Protein AF-A0A238DPW6-F1 (afdb_monomer_lite)

pLDDT: mean 90.24, std 11.56, range [51.94, 98.38]

Radius of gyration: 12.36 Å; chains: 1; bounding box: 32×27×28 Å

Secondary structure (DSSP, 8-state):
---B-HHHHHHTTT--HHHHHHHHHHTTSEEE-TTS-EEE-HHHHTTEEEEEEE-SS-EEEEEEE-TTHHHHHH-HHHHTT--

Sequence (83 aa):
MATLNSTGLGALIHEPAVTTNRLLERLGLQQRNARGDWELTEAGMRHGEAYPYTNGRHSGYQILWKPSVAVILRDPQFNLYIQ

Structure (mmCIF, N/CA/C/O backbone):
data_AF-A0A238DPW6-F1
#
_entry.id   AF-A0A238DPW6-F1
#
loop_
_atom_site.group_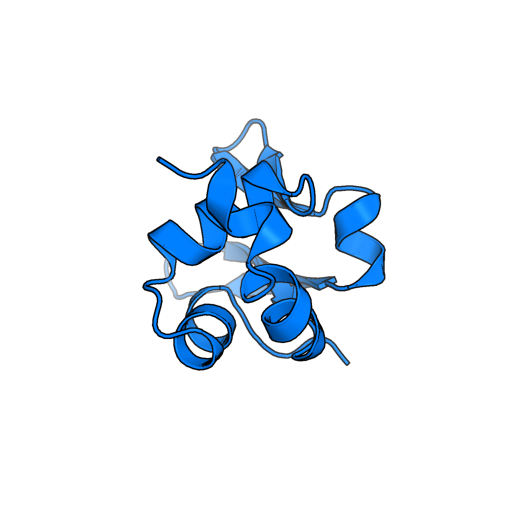PDB
_atom_site.id
_atom_site.type_symbol
_atom_site.label_atom_id
_atom_site.label_alt_id
_atom_site.label_comp_id
_atom_site.label_asym_id
_atom_site.label_entity_id
_atom_site.label_seq_id
_atom_site.pdbx_PDB_ins_code
_atom_site.Cartn_x
_atom_site.Cartn_y
_atom_site.Cartn_z
_atom_site.occupancy
_atom_site.B_iso_or_equiv
_atom_site.auth_seq_id
_atom_site.auth_comp_id
_atom_site.auth_asym_id
_atom_site.auth_atom_id
_atom_site.pdbx_PDB_model_num
ATOM 1 N N . MET A 1 1 ? -5.906 -12.183 -5.058 1.00 86.31 1 MET A N 1
ATOM 2 C CA . MET A 1 1 ? -4.489 -11.956 -5.405 1.00 86.31 1 MET A CA 1
ATOM 3 C C . MET A 1 1 ? -4.154 -10.494 -5.158 1.00 86.31 1 MET A C 1
ATOM 5 O O . MET A 1 1 ? -5.042 -9.664 -5.348 1.00 86.31 1 MET A O 1
ATOM 9 N N . ALA A 1 2 ? -2.949 -10.187 -4.679 1.00 94.75 2 ALA A N 1
ATOM 10 C CA . ALA A 1 2 ? -2.483 -8.811 -4.545 1.00 94.75 2 ALA A CA 1
ATOM 11 C C . ALA A 1 2 ? -1.983 -8.274 -5.896 1.00 94.75 2 ALA A C 1
ATOM 13 O O . ALA A 1 2 ? -1.167 -8.914 -6.550 1.00 94.75 2 ALA A O 1
ATOM 14 N N . THR A 1 3 ? -2.499 -7.127 -6.340 1.00 96.50 3 THR A N 1
ATOM 15 C CA . THR A 1 3 ? -2.222 -6.597 -7.692 1.00 96.50 3 THR A CA 1
ATOM 16 C C . THR A 1 3 ? -1.989 -5.089 -7.734 1.00 96.50 3 THR A C 1
ATOM 18 O O . THR A 1 3 ? -1.583 -4.569 -8.769 1.00 96.50 3 THR A O 1
ATOM 21 N N . LEU A 1 4 ? -2.235 -4.370 -6.634 1.00 97.44 4 LEU A N 1
ATOM 22 C CA . LEU A 1 4 ? -2.194 -2.909 -6.610 1.00 97.44 4 LEU A CA 1
ATOM 23 C C . LEU A 1 4 ? -1.021 -2.406 -5.775 1.00 97.44 4 LEU A C 1
ATOM 25 O O . LEU A 1 4 ? -0.957 -2.679 -4.582 1.00 97.44 4 LEU A O 1
ATOM 29 N N . ASN A 1 5 ? -0.131 -1.610 -6.363 1.00 96.44 5 ASN A N 1
ATOM 30 C CA . ASN A 1 5 ? 0.802 -0.809 -5.570 1.00 96.44 5 ASN A CA 1
ATOM 31 C C . ASN A 1 5 ? 0.061 0.357 -4.878 1.00 96.44 5 ASN A C 1
ATOM 33 O O . ASN A 1 5 ? -1.144 0.548 -5.062 1.00 96.44 5 ASN A O 1
ATOM 37 N N . SER A 1 6 ? 0.774 1.163 -4.091 1.00 95.56 6 SER A N 1
ATOM 38 C CA . SER A 1 6 ? 0.172 2.292 -3.362 1.00 95.56 6 SER A CA 1
ATOM 39 C C . SER A 1 6 ? -0.505 3.326 -4.269 1.00 95.56 6 SER A C 1
ATOM 41 O O . SER A 1 6 ? -1.517 3.891 -3.869 1.00 95.56 6 SER A O 1
ATOM 43 N N . THR A 1 7 ? -0.028 3.531 -5.501 1.00 96.94 7 THR A N 1
ATOM 44 C CA . THR A 1 7 ? -0.705 4.391 -6.486 1.00 96.94 7 THR A CA 1
ATOM 45 C C . THR A 1 7 ? -2.041 3.800 -6.928 1.00 96.94 7 THR A C 1
ATOM 47 O O . THR A 1 7 ? -3.055 4.494 -6.897 1.00 96.94 7 THR A O 1
ATOM 50 N N . GLY A 1 8 ? -2.068 2.520 -7.312 1.00 97.81 8 GLY A N 1
ATOM 51 C CA . GLY A 1 8 ? -3.301 1.847 -7.728 1.00 97.81 8 GLY A CA 1
ATOM 52 C C . GLY A 1 8 ? -4.320 1.737 -6.593 1.00 97.81 8 GLY A C 1
ATOM 53 O O . GLY A 1 8 ? -5.511 1.954 -6.801 1.00 97.81 8 GLY A O 1
ATOM 54 N N . LEU A 1 9 ? -3.850 1.463 -5.375 1.00 97.38 9 LEU A N 1
ATOM 55 C CA . LEU A 1 9 ? -4.694 1.414 -4.186 1.00 97.38 9 LEU A CA 1
ATOM 56 C C . LEU A 1 9 ? -5.237 2.804 -3.816 1.00 97.38 9 LEU A C 1
ATOM 58 O O . LEU A 1 9 ? -6.417 2.931 -3.504 1.00 97.38 9 LEU A O 1
ATOM 62 N N . GLY A 1 10 ? -4.401 3.843 -3.906 1.00 96.56 10 GLY A N 1
ATOM 63 C CA . GLY A 1 10 ? -4.786 5.237 -3.679 1.00 96.56 10 GLY A CA 1
ATOM 64 C C . GLY A 1 10 ? -5.850 5.731 -4.654 1.00 96.56 10 GLY A C 1
ATOM 65 O O . GLY A 1 10 ? -6.820 6.363 -4.240 1.00 96.56 10 GLY A O 1
ATOM 66 N N . ALA A 1 11 ? -5.753 5.343 -5.930 1.00 97.56 11 ALA A N 1
ATOM 67 C CA . ALA A 1 11 ? -6.771 5.651 -6.933 1.00 97.56 11 ALA A CA 1
ATOM 68 C C . ALA A 1 11 ? -8.155 5.095 -6.553 1.00 97.56 11 ALA A C 1
ATOM 70 O O . ALA A 1 11 ? -9.165 5.764 -6.767 1.00 97.56 11 ALA A O 1
ATOM 71 N N . LEU A 1 12 ? -8.208 3.916 -5.919 1.00 96.25 12 LEU A N 1
ATOM 72 C CA . LEU A 1 12 ? -9.458 3.353 -5.407 1.00 96.25 12 LEU A CA 1
ATOM 73 C C . LEU A 1 12 ? -10.023 4.121 -4.216 1.00 96.25 12 LEU A C 1
ATOM 75 O O . LEU A 1 12 ? -11.154 3.851 -3.852 1.00 96.25 12 LEU A O 1
ATOM 79 N N . ILE A 1 13 ? -9.304 5.038 -3.578 1.00 94.06 13 ILE A N 1
ATOM 80 C CA . ILE A 1 13 ? -9.799 5.809 -2.424 1.00 94.06 13 ILE A CA 1
ATOM 81 C C . ILE A 1 13 ? -9.679 7.325 -2.626 1.00 94.06 13 ILE A C 1
ATOM 83 O O . ILE A 1 13 ? -9.925 8.073 -1.693 1.00 94.06 13 ILE A O 1
ATOM 87 N N . HIS A 1 14 ? -9.357 7.763 -3.848 1.00 95.12 14 HIS A N 1
ATOM 88 C CA . HIS A 1 14 ? -9.134 9.164 -4.220 1.00 95.12 14 HIS A CA 1
ATOM 89 C C . HIS A 1 14 ? -7.996 9.856 -3.449 1.00 95.12 14 HIS A C 1
ATOM 91 O O . HIS A 1 14 ? -8.029 11.066 -3.255 1.00 95.12 14 HIS A O 1
ATOM 97 N N . GLU A 1 15 ? -6.959 9.102 -3.075 1.00 94.19 15 GLU A N 1
ATOM 98 C CA . GLU A 1 15 ? -5.782 9.615 -2.366 1.00 94.19 15 GLU A CA 1
ATOM 99 C C . GLU A 1 15 ? -4.495 9.431 -3.187 1.00 94.19 15 GLU A C 1
ATOM 101 O O . GLU A 1 15 ? -4.347 8.433 -3.904 1.00 94.19 15 GLU A O 1
ATOM 106 N N . PRO A 1 16 ? -3.513 10.347 -3.082 1.00 96.38 16 PRO A N 1
ATOM 107 C CA . PRO A 1 16 ? -2.204 10.151 -3.681 1.00 96.38 16 PRO A CA 1
ATOM 108 C C . PRO A 1 16 ? -1.424 9.066 -2.929 1.00 96.38 16 PRO A C 1
ATOM 110 O O . PRO A 1 16 ? -1.575 8.883 -1.720 1.00 96.38 16 PRO A O 1
ATOM 113 N N . ALA A 1 17 ? -0.489 8.412 -3.625 1.00 95.31 17 ALA A N 1
ATOM 114 C CA . ALA A 1 17 ? 0.307 7.309 -3.076 1.00 95.31 17 ALA A CA 1
ATOM 115 C C . ALA A 1 17 ? 1.019 7.651 -1.752 1.00 95.31 17 ALA A C 1
ATOM 117 O O . ALA A 1 17 ? 1.186 6.783 -0.899 1.00 95.31 17 ALA A O 1
ATOM 118 N N . VAL A 1 18 ? 1.433 8.910 -1.553 1.00 95.50 18 VAL A N 1
ATOM 119 C CA . VAL A 1 18 ? 2.038 9.370 -0.289 1.00 95.50 18 VAL A CA 1
ATOM 120 C C . VAL A 1 18 ? 1.044 9.278 0.869 1.00 95.50 18 VAL A C 1
ATOM 122 O O . VAL A 1 18 ? 1.398 8.733 1.914 1.00 95.50 18 VAL A O 1
ATOM 125 N N . THR A 1 19 ? -0.191 9.756 0.688 1.00 94.81 19 THR A N 1
ATOM 126 C CA . THR A 1 19 ? -1.242 9.640 1.708 1.00 94.81 19 THR A CA 1
ATOM 127 C C . THR A 1 19 ? -1.603 8.178 1.926 1.00 94.81 19 THR A C 1
ATOM 129 O O . THR A 1 19 ? -1.580 7.718 3.062 1.00 94.81 19 THR A O 1
ATOM 132 N N . THR A 1 20 ? -1.818 7.406 0.856 1.00 95.88 20 THR A N 1
ATOM 133 C CA . THR A 1 20 ? -2.119 5.968 0.951 1.00 95.88 20 THR A CA 1
ATOM 134 C C . THR A 1 20 ? -1.057 5.211 1.746 1.00 95.88 20 THR A C 1
ATOM 136 O O . THR A 1 20 ? -1.389 4.416 2.619 1.00 95.88 20 THR A O 1
ATOM 139 N N . ASN A 1 21 ? 0.224 5.495 1.505 1.00 96.69 21 ASN A N 1
ATOM 140 C CA . ASN A 1 21 ? 1.316 4.883 2.253 1.00 96.69 21 ASN A CA 1
ATOM 141 C C . ASN A 1 21 ? 1.290 5.232 3.749 1.00 96.69 21 ASN A C 1
ATOM 143 O O . ASN A 1 21 ? 1.553 4.363 4.576 1.00 96.69 21 ASN A O 1
ATOM 147 N N . ARG A 1 22 ? 0.955 6.479 4.103 1.00 95.12 22 ARG A N 1
ATOM 148 C CA . ARG A 1 22 ? 0.802 6.896 5.506 1.00 95.12 22 ARG A CA 1
ATOM 149 C C . ARG A 1 22 ? -0.382 6.210 6.179 1.00 95.12 22 ARG A C 1
ATOM 151 O O . ARG A 1 22 ? -0.274 5.839 7.339 1.00 95.12 22 ARG A O 1
ATOM 158 N N . LEU A 1 23 ? -1.495 6.023 5.467 1.00 94.62 23 LEU A N 1
ATOM 159 C CA . LEU A 1 23 ? -2.651 5.287 5.987 1.00 94.62 23 LEU A CA 1
ATOM 160 C C . LEU A 1 23 ? -2.286 3.826 6.276 1.00 94.62 23 LEU A C 1
ATOM 162 O O . LEU A 1 23 ? -2.547 3.328 7.366 1.00 94.62 23 LEU A O 1
ATOM 166 N N . LEU A 1 24 ? -1.631 3.158 5.321 1.00 96.44 24 LEU A N 1
ATOM 167 C CA . LEU A 1 24 ? -1.160 1.780 5.479 1.00 96.44 24 LEU A CA 1
ATOM 168 C C . LEU A 1 24 ? -0.185 1.638 6.659 1.00 96.44 24 LEU A C 1
ATOM 170 O O . LEU A 1 24 ? -0.267 0.665 7.403 1.00 96.44 24 LEU A O 1
ATOM 174 N N . GLU A 1 25 ? 0.716 2.604 6.848 1.00 96.62 25 GLU A N 1
ATOM 175 C CA . GLU A 1 25 ? 1.649 2.637 7.980 1.00 96.62 25 GLU A CA 1
ATOM 176 C C . GLU A 1 25 ? 0.932 2.873 9.317 1.00 96.62 25 GLU A C 1
ATOM 178 O O . GLU A 1 25 ? 1.153 2.131 10.270 1.00 96.62 25 GLU A O 1
ATOM 183 N N . ARG A 1 26 ? 0.008 3.842 9.384 1.00 93.31 26 ARG A N 1
ATOM 184 C CA . ARG A 1 26 ? -0.796 4.125 10.588 1.00 93.31 26 ARG A CA 1
ATOM 185 C C . ARG A 1 26 ? -1.667 2.941 11.011 1.00 93.31 26 ARG A C 1
ATOM 187 O O . ARG A 1 26 ? -1.869 2.732 12.201 1.00 93.31 26 ARG A O 1
ATOM 194 N N . LEU A 1 27 ? -2.144 2.152 10.051 1.00 93.25 27 LEU A N 1
ATOM 195 C CA . LEU A 1 27 ? -2.878 0.906 10.299 1.00 93.25 27 LEU A CA 1
ATOM 196 C C . LEU A 1 27 ? -1.963 -0.282 10.632 1.00 93.25 27 LEU A C 1
ATOM 198 O O . LEU A 1 27 ? -2.444 -1.402 10.799 1.00 93.25 27 LEU A O 1
ATOM 202 N N . GLY A 1 28 ? -0.648 -0.063 10.695 1.00 96.00 28 GLY A N 1
ATOM 203 C CA . GLY A 1 28 ? 0.336 -1.093 10.995 1.00 96.00 28 GLY A CA 1
ATOM 204 C C . GLY A 1 28 ? 0.418 -2.174 9.924 1.00 96.00 28 GLY A C 1
ATOM 205 O O . GLY A 1 28 ? 0.788 -3.297 10.246 1.00 96.00 28 GLY A O 1
ATOM 206 N N . LEU A 1 29 ? 0.047 -1.883 8.672 1.00 97.06 29 LEU A N 1
ATOM 207 C CA . LEU A 1 29 ? 0.106 -2.831 7.553 1.00 97.06 29 LEU A CA 1
ATOM 208 C C . LEU A 1 29 ? 1.465 -2.800 6.843 1.00 97.06 29 LEU A C 1
ATOM 210 O O . LEU A 1 29 ? 1.898 -3.806 6.285 1.00 97.06 29 LEU A O 1
ATOM 214 N N . GLN A 1 30 ? 2.157 -1.666 6.876 1.00 98.12 30 GLN A N 1
ATOM 215 C CA . GLN A 1 30 ? 3.517 -1.537 6.357 1.00 98.12 30 GLN A CA 1
ATOM 216 C C . GLN A 1 30 ? 4.374 -0.674 7.275 1.00 98.12 30 GLN A C 1
ATOM 218 O O . GLN A 1 30 ? 3.849 0.077 8.092 1.00 98.12 30 GLN A O 1
ATOM 223 N N . GLN A 1 31 ? 5.688 -0.755 7.108 1.00 97.81 31 GLN A N 1
ATOM 224 C CA . GLN A 1 31 ? 6.648 0.061 7.845 1.00 97.81 31 GLN A CA 1
ATOM 225 C C . GLN A 1 31 ? 7.861 0.406 6.980 1.00 97.81 31 GLN A C 1
ATOM 227 O O . GLN A 1 31 ? 8.105 -0.215 5.941 1.00 97.81 31 GLN A O 1
ATOM 232 N N . ARG A 1 32 ? 8.619 1.417 7.410 1.00 96.38 32 ARG A N 1
ATOM 233 C CA . ARG A 1 32 ? 9.936 1.739 6.853 1.00 96.38 32 ARG A CA 1
ATOM 234 C C . ARG A 1 32 ? 10.990 0.806 7.433 1.00 96.38 32 ARG A C 1
ATOM 236 O O . ARG A 1 32 ? 11.147 0.741 8.648 1.00 96.38 32 ARG A O 1
ATOM 243 N N . ASN A 1 33 ? 11.747 0.139 6.570 1.00 94.12 33 ASN A N 1
ATOM 244 C CA . ASN A 1 33 ? 12.897 -0.653 6.998 1.00 94.12 33 ASN A CA 1
ATOM 245 C C . ASN A 1 33 ? 14.150 0.221 7.204 1.00 94.12 33 ASN A C 1
ATOM 247 O O . ASN A 1 33 ? 14.145 1.424 6.936 1.00 94.12 33 ASN A O 1
ATOM 251 N N . ALA A 1 34 ? 15.263 -0.391 7.623 1.00 95.06 34 ALA A N 1
ATOM 252 C CA . ALA A 1 34 ? 16.531 0.311 7.863 1.00 95.06 34 ALA A CA 1
ATOM 253 C C . ALA A 1 34 ? 17.125 1.014 6.621 1.00 95.06 34 ALA A C 1
ATOM 255 O O . ALA A 1 34 ? 17.984 1.881 6.760 1.00 95.06 34 ALA A O 1
ATOM 256 N N . ARG A 1 35 ? 16.687 0.650 5.408 1.00 90.56 35 ARG A N 1
ATOM 257 C CA . ARG A 1 35 ? 17.085 1.280 4.136 1.00 90.56 35 ARG A CA 1
ATOM 258 C C . ARG A 1 35 ? 16.124 2.386 3.692 1.00 90.56 35 ARG A C 1
ATOM 260 O O . ARG A 1 35 ? 16.387 3.052 2.698 1.00 90.56 35 ARG A O 1
ATOM 267 N N . GLY A 1 36 ? 15.031 2.592 4.426 1.00 91.56 36 GLY A N 1
ATOM 268 C CA . GLY A 1 36 ? 13.972 3.536 4.080 1.00 91.56 36 GLY A CA 1
ATOM 269 C C . GLY A 1 36 ? 12.949 2.994 3.077 1.00 91.56 36 GLY A C 1
ATOM 270 O O . GLY A 1 36 ? 12.039 3.731 2.692 1.00 91.56 36 GLY A O 1
ATOM 271 N N . ASP A 1 37 ? 13.038 1.723 2.683 1.00 91.88 37 ASP A N 1
ATOM 272 C CA . ASP A 1 37 ? 12.066 1.097 1.786 1.00 91.88 37 ASP A CA 1
ATOM 273 C C . ASP A 1 37 ? 10.804 0.682 2.556 1.00 91.88 37 ASP A C 1
ATOM 275 O O . ASP A 1 37 ? 10.827 0.513 3.777 1.00 91.88 37 ASP A O 1
ATOM 279 N N . TRP A 1 38 ? 9.679 0.548 1.848 1.00 95.81 38 TRP A N 1
ATOM 280 C CA . TRP A 1 38 ? 8.456 -0.012 2.432 1.00 95.81 38 TRP A CA 1
ATOM 281 C C . TRP A 1 38 ? 8.561 -1.535 2.524 1.00 95.81 38 TRP A C 1
ATOM 283 O O . TRP A 1 38 ? 8.846 -2.195 1.526 1.00 95.81 38 TRP A O 1
ATOM 293 N N . GLU A 1 39 ? 8.240 -2.089 3.690 1.00 96.88 39 GLU A N 1
ATOM 294 C CA . GLU A 1 39 ? 8.078 -3.528 3.900 1.00 96.88 39 GLU A CA 1
ATOM 295 C C . GLU A 1 39 ? 6.745 -3.855 4.585 1.00 96.88 39 GLU A C 1
ATOM 297 O O . GLU A 1 39 ? 6.154 -3.015 5.269 1.00 96.88 39 GLU A O 1
ATOM 302 N N . LEU A 1 40 ? 6.255 -5.077 4.368 1.00 98.19 40 LEU A N 1
ATOM 303 C CA . LEU A 1 40 ? 5.045 -5.577 5.018 1.00 98.19 40 LEU A CA 1
ATOM 304 C C . LEU A 1 40 ? 5.321 -5.869 6.492 1.00 98.19 40 LEU A C 1
ATOM 306 O 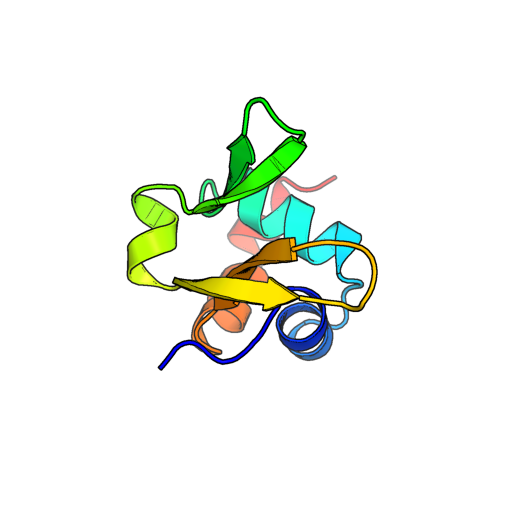O . LEU A 1 40 ? 6.318 -6.502 6.829 1.00 98.19 40 LEU A O 1
ATOM 310 N N . THR A 1 41 ? 4.384 -5.491 7.356 1.00 98.06 41 THR A N 1
ATOM 311 C CA . THR A 1 41 ? 4.316 -6.049 8.710 1.00 98.06 41 THR A CA 1
ATOM 312 C C . THR A 1 41 ? 3.661 -7.432 8.678 1.00 98.06 41 THR A C 1
ATOM 314 O O . THR A 1 41 ? 3.084 -7.848 7.667 1.00 98.06 41 THR A O 1
ATOM 317 N N . GLU A 1 42 ? 3.645 -8.128 9.816 1.00 97.31 42 GLU A N 1
ATOM 318 C CA . GLU A 1 42 ? 2.881 -9.372 9.963 1.00 97.31 42 GLU A CA 1
ATOM 319 C C . GLU A 1 42 ? 1.385 -9.191 9.654 1.00 97.31 42 GLU A C 1
ATOM 321 O O . GLU A 1 42 ? 0.775 -10.007 8.959 1.00 97.31 42 GLU A O 1
ATOM 326 N N . ALA A 1 43 ? 0.794 -8.071 10.082 1.00 96.25 43 ALA A N 1
ATOM 327 C CA . ALA A 1 43 ? -0.583 -7.741 9.735 1.00 96.25 43 ALA A CA 1
ATOM 328 C C . ALA A 1 43 ? -0.745 -7.480 8.229 1.00 96.25 43 ALA A C 1
ATOM 330 O O . ALA A 1 43 ? -1.715 -7.951 7.629 1.00 96.25 43 ALA A O 1
ATOM 331 N N . GLY A 1 44 ? 0.220 -6.792 7.613 1.00 97.50 44 GLY A N 1
ATOM 332 C CA . GLY A 1 44 ? 0.254 -6.518 6.181 1.00 97.50 44 GLY A CA 1
ATOM 333 C C . GLY A 1 44 ? 0.262 -7.773 5.318 1.00 97.50 44 GLY A C 1
ATOM 334 O O . GLY A 1 44 ? -0.476 -7.835 4.334 1.00 97.50 44 GLY A O 1
ATOM 335 N N . MET A 1 45 ? 1.032 -8.796 5.702 1.00 97.69 45 MET A N 1
ATOM 336 C CA . MET A 1 45 ? 1.177 -10.047 4.938 1.00 97.69 45 MET A CA 1
ATOM 337 C C . MET A 1 45 ? -0.146 -10.798 4.715 1.00 97.69 45 MET A C 1
ATOM 339 O O . MET A 1 45 ? -0.281 -11.567 3.765 1.00 97.69 45 MET A O 1
ATOM 343 N N . ARG A 1 46 ? -1.179 -10.544 5.528 1.00 96.56 46 ARG A N 1
ATOM 344 C CA . ARG A 1 46 ? -2.523 -11.115 5.310 1.00 96.56 46 ARG A CA 1
ATOM 345 C C . ARG A 1 46 ? -3.218 -10.544 4.067 1.00 96.56 46 ARG A C 1
ATOM 347 O O . ARG A 1 46 ? -4.097 -11.187 3.474 1.00 96.56 46 ARG A O 1
ATOM 354 N N . HIS A 1 47 ? -2.832 -9.342 3.649 1.00 97.06 47 HIS A N 1
ATOM 355 C CA . HIS A 1 47 ? -3.522 -8.568 2.619 1.00 97.06 47 HIS A CA 1
ATOM 356 C C . HIS A 1 47 ? -2.638 -8.145 1.447 1.00 97.06 47 HIS A C 1
ATOM 358 O O . HIS A 1 47 ? -3.176 -7.841 0.379 1.00 97.06 47 HIS A O 1
ATOM 364 N N . GLY A 1 48 ? -1.325 -8.123 1.636 1.00 97.69 48 GLY A N 1
ATOM 365 C CA . GLY A 1 48 ? -0.353 -7.738 0.630 1.00 97.69 48 GLY A CA 1
ATOM 366 C C . GLY A 1 48 ? 0.745 -8.774 0.455 1.00 97.69 48 GLY A C 1
ATOM 367 O O . GLY A 1 48 ? 0.909 -9.690 1.255 1.00 97.69 48 GLY A O 1
ATOM 368 N N . GLU A 1 49 ? 1.485 -8.604 -0.627 1.00 97.62 49 GLU A N 1
ATOM 369 C CA . GLU A 1 49 ? 2.577 -9.468 -1.049 1.00 97.62 49 GLU A CA 1
ATOM 370 C C . GLU A 1 49 ? 3.743 -8.576 -1.497 1.00 97.62 49 GLU A C 1
ATOM 372 O O . GLU A 1 49 ? 3.535 -7.563 -2.173 1.00 97.62 49 GLU A O 1
ATOM 377 N N . ALA A 1 50 ? 4.969 -8.929 -1.112 1.00 96.06 50 ALA A N 1
ATOM 378 C CA . ALA A 1 50 ? 6.167 -8.239 -1.574 1.00 96.06 50 ALA A CA 1
ATOM 379 C C . ALA A 1 50 ? 6.639 -8.865 -2.892 1.00 96.06 50 ALA A C 1
ATOM 381 O O . ALA A 1 50 ? 6.889 -10.067 -2.958 1.00 96.06 50 ALA A O 1
ATOM 382 N N . TYR A 1 51 ? 6.790 -8.047 -3.930 1.00 93.38 51 TYR A N 1
ATOM 383 C CA . TYR A 1 51 ? 7.232 -8.478 -5.254 1.00 93.38 51 TYR A CA 1
ATOM 384 C C . TYR A 1 51 ? 8.536 -7.783 -5.642 1.00 93.38 51 TYR A C 1
ATOM 386 O O . TYR A 1 51 ? 8.627 -6.560 -5.490 1.00 93.38 51 TYR A O 1
ATOM 394 N N . PRO A 1 52 ? 9.523 -8.514 -6.193 1.00 90.69 52 PRO A N 1
ATOM 395 C CA . PRO A 1 52 ? 10.680 -7.896 -6.820 1.00 90.69 52 PRO A CA 1
ATOM 396 C C . PRO A 1 52 ? 10.240 -6.880 -7.876 1.00 90.69 52 PRO A C 1
ATOM 398 O O . PRO A 1 52 ? 9.338 -7.136 -8.677 1.00 90.69 52 PRO A O 1
ATOM 401 N N . TYR A 1 53 ? 10.872 -5.715 -7.870 1.00 85.62 53 TYR A N 1
ATOM 402 C CA . TYR A 1 53 ? 10.577 -4.630 -8.789 1.00 85.62 53 TYR A CA 1
ATOM 403 C C . TYR A 1 53 ? 11.857 -3.928 -9.222 1.00 85.62 53 TYR A C 1
ATOM 405 O O . TYR A 1 53 ? 12.747 -3.668 -8.411 1.00 85.62 53 TYR A O 1
ATOM 413 N N . THR A 1 54 ? 11.911 -3.579 -10.505 1.00 82.38 54 THR A N 1
ATOM 414 C CA . THR A 1 54 ? 13.003 -2.804 -11.089 1.00 82.3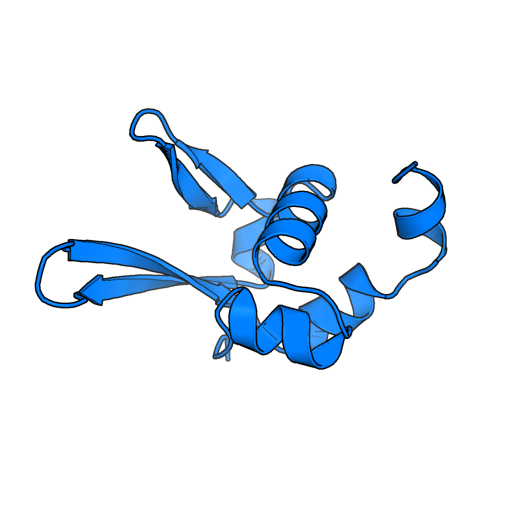8 54 THR A CA 1
ATOM 415 C C . THR A 1 54 ? 12.420 -1.681 -11.935 1.00 82.38 54 THR A C 1
ATOM 417 O O . THR A 1 54 ? 11.623 -1.941 -12.833 1.00 82.38 54 THR A O 1
ATOM 420 N N . ASN A 1 55 ? 12.844 -0.437 -11.700 1.00 81.06 55 ASN A N 1
ATOM 421 C CA . ASN A 1 55 ? 12.489 0.719 -12.536 1.00 81.06 55 ASN A CA 1
ATOM 422 C C . ASN A 1 55 ? 13.726 1.384 -13.155 1.00 81.06 55 ASN A C 1
ATOM 424 O O . ASN A 1 55 ? 13.970 2.577 -12.995 1.00 81.06 55 ASN A O 1
ATOM 428 N N . GLY A 1 56 ? 14.540 0.595 -13.855 1.00 80.25 56 GLY A N 1
ATOM 429 C CA . GLY A 1 56 ? 15.731 1.052 -14.580 1.00 80.25 56 GLY A CA 1
ATOM 430 C C . GLY A 1 56 ? 16.910 1.464 -13.689 1.00 80.25 56 GLY A C 1
ATOM 431 O O . GLY A 1 56 ? 18.028 1.028 -13.937 1.00 80.25 56 GLY A O 1
ATOM 432 N N . ARG A 1 57 ? 16.679 2.265 -12.639 1.00 76.62 57 ARG A N 1
ATOM 433 C CA . ARG A 1 57 ? 17.719 2.790 -11.736 1.00 76.62 57 ARG A CA 1
ATOM 434 C C . ARG A 1 57 ? 17.628 2.263 -10.303 1.00 76.62 57 ARG A C 1
ATOM 436 O O . ARG A 1 57 ? 18.619 2.336 -9.584 1.00 76.62 57 ARG A O 1
ATOM 443 N N . HIS A 1 58 ? 16.476 1.736 -9.890 1.00 72.44 58 HIS A N 1
ATOM 444 C CA . HIS A 1 58 ? 16.284 1.119 -8.581 1.00 72.44 58 HIS A CA 1
ATOM 445 C C . HIS A 1 58 ? 15.777 -0.314 -8.761 1.00 72.44 58 HIS A C 1
ATOM 447 O O . HIS A 1 58 ? 14.837 -0.557 -9.519 1.00 72.44 58 HIS A O 1
ATOM 453 N N . SER A 1 59 ? 16.440 -1.251 -8.087 1.00 76.81 59 SER A N 1
ATOM 454 C CA . SER A 1 59 ? 15.989 -2.632 -7.921 1.00 76.81 59 SER A CA 1
ATOM 455 C C . SER A 1 59 ? 15.711 -2.842 -6.439 1.00 76.81 59 SER A C 1
ATOM 457 O O . SER A 1 59 ? 16.494 -2.412 -5.592 1.00 76.81 59 SER A O 1
ATOM 459 N N . GLY A 1 60 ? 14.570 -3.442 -6.131 1.00 85.69 60 GLY A N 1
ATOM 460 C CA . GLY A 1 60 ? 14.094 -3.594 -4.765 1.00 85.69 60 GLY A CA 1
ATOM 461 C C . GLY A 1 60 ? 12.805 -4.398 -4.723 1.00 85.69 60 GLY A C 1
ATOM 462 O O . GLY A 1 60 ? 12.505 -5.158 -5.644 1.00 85.69 60 GLY A O 1
ATOM 463 N N . TYR A 1 61 ? 12.034 -4.216 -3.659 1.00 90.31 61 TYR A N 1
ATOM 464 C CA . TYR A 1 61 ? 10.706 -4.802 -3.533 1.00 90.31 61 TYR A CA 1
ATOM 465 C C . TYR A 1 61 ? 9.654 -3.701 -3.577 1.00 90.31 61 TYR A C 1
ATOM 467 O O . TYR A 1 61 ? 9.824 -2.635 -2.991 1.00 90.31 61 TYR A O 1
ATOM 475 N N . GLN A 1 62 ? 8.549 -3.975 -4.261 1.00 93.69 62 GLN A N 1
ATOM 476 C CA . GLN A 1 62 ? 7.312 -3.227 -4.087 1.00 93.69 62 GLN A CA 1
ATOM 477 C C . GLN A 1 62 ? 6.329 -4.071 -3.285 1.00 93.69 62 GLN A C 1
ATOM 479 O O . GLN A 1 62 ? 6.310 -5.297 -3.399 1.00 93.69 62 GLN A O 1
ATOM 484 N N . ILE A 1 63 ? 5.469 -3.409 -2.522 1.00 97.31 63 ILE A N 1
ATOM 485 C CA . ILE A 1 63 ? 4.314 -4.062 -1.918 1.00 97.31 63 ILE A CA 1
ATOM 486 C C . ILE A 1 63 ? 3.144 -3.948 -2.889 1.00 97.31 63 ILE A C 1
ATOM 488 O O . ILE A 1 63 ? 2.785 -2.844 -3.310 1.00 97.31 63 ILE A O 1
ATOM 492 N N . LEU A 1 64 ? 2.543 -5.086 -3.221 1.00 97.88 64 LEU A N 1
ATOM 493 C CA . LEU A 1 64 ? 1.239 -5.143 -3.862 1.00 97.88 64 LEU A CA 1
ATOM 494 C C . LEU A 1 64 ? 0.181 -5.483 -2.817 1.00 97.88 64 LEU A C 1
ATOM 496 O O . LEU A 1 64 ? 0.401 -6.302 -1.930 1.00 97.88 64 LEU A O 1
ATOM 500 N N . TRP A 1 65 ? -0.995 -4.888 -2.955 1.00 98.38 65 TRP A N 1
ATOM 501 C CA . TRP A 1 65 ? -2.133 -5.044 -2.063 1.00 98.38 65 TRP A CA 1
ATOM 502 C C . TRP A 1 65 ? -3.305 -5.697 -2.791 1.00 98.38 65 TRP A C 1
ATOM 504 O O . TRP A 1 65 ? -3.532 -5.474 -3.987 1.00 98.38 65 TRP A O 1
ATOM 514 N N . LYS A 1 66 ? -4.086 -6.501 -2.062 1.00 98.06 66 LYS A N 1
ATOM 515 C CA . LYS A 1 66 ? -5.418 -6.930 -2.507 1.00 98.06 66 LYS A CA 1
ATOM 516 C C . LYS A 1 66 ? -6.335 -5.698 -2.608 1.00 98.06 66 LYS A C 1
ATOM 518 O O . LYS A 1 66 ? -6.311 -4.869 -1.696 1.00 98.06 66 LYS A O 1
ATOM 523 N N . PRO A 1 67 ? -7.221 -5.600 -3.617 1.00 96.75 67 PRO A N 1
ATOM 524 C CA . PRO A 1 67 ? -8.182 -4.494 -3.716 1.00 96.75 67 PRO A CA 1
ATOM 525 C C . PRO A 1 67 ? -9.058 -4.303 -2.467 1.00 96.75 67 PRO A C 1
ATOM 527 O O . PRO A 1 67 ? -9.453 -3.183 -2.160 1.00 96.75 67 PRO A O 1
ATOM 530 N N . SER A 1 68 ? -9.305 -5.371 -1.696 1.00 95.44 68 SER A N 1
ATOM 531 C CA . SER A 1 68 ? -10.053 -5.321 -0.431 1.00 95.44 68 SER A CA 1
ATOM 532 C C . SER A 1 68 ? -9.439 -4.389 0.618 1.00 95.44 68 SER A C 1
ATOM 534 O O . SER A 1 68 ? -10.149 -3.932 1.506 1.00 95.44 68 SER A O 1
ATOM 536 N N . VAL A 1 69 ? -8.142 -4.078 0.528 1.00 96.56 69 VAL A N 1
ATOM 537 C CA . VAL A 1 69 ? -7.493 -3.122 1.438 1.00 96.56 69 VAL A CA 1
ATOM 538 C C . VAL A 1 69 ? -8.081 -1.721 1.276 1.00 96.56 69 VAL A C 1
ATOM 540 O O . VAL A 1 69 ? -8.194 -1.005 2.262 1.00 96.56 69 VAL A O 1
ATOM 543 N N . ALA A 1 70 ? -8.562 -1.349 0.084 1.00 95.12 70 ALA A N 1
ATOM 544 C CA . ALA A 1 70 ? -9.219 -0.059 -0.132 1.00 95.12 70 ALA A CA 1
ATOM 545 C C . ALA A 1 70 ? -10.481 0.111 0.733 1.00 95.12 70 ALA A C 1
ATOM 547 O O . ALA A 1 70 ? -10.808 1.230 1.115 1.00 95.12 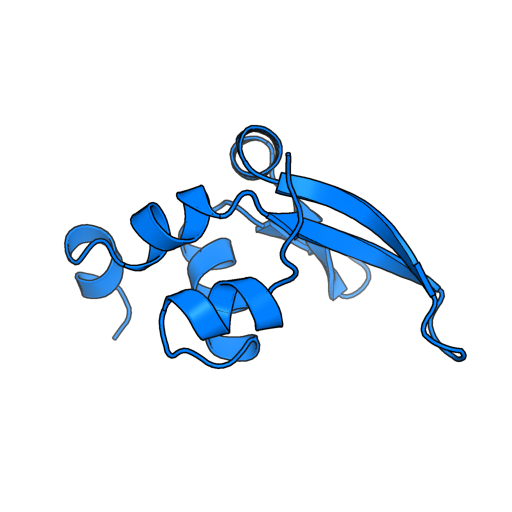70 ALA A O 1
ATOM 548 N N . VAL A 1 71 ? -11.166 -0.987 1.078 1.00 92.50 71 VAL A N 1
ATOM 549 C CA . VAL A 1 71 ? -12.316 -0.959 1.997 1.00 92.50 71 VAL A CA 1
ATOM 550 C C . VAL A 1 71 ? -11.862 -0.591 3.410 1.00 92.50 71 VAL A C 1
ATOM 552 O O . VAL A 1 71 ? -12.485 0.255 4.037 1.00 92.50 71 VAL A O 1
ATOM 555 N N . ILE A 1 72 ? -10.738 -1.156 3.867 1.00 90.94 72 ILE A N 1
ATOM 556 C CA . ILE A 1 72 ? -10.140 -0.856 5.179 1.00 90.94 72 ILE A CA 1
ATOM 557 C C . ILE A 1 72 ? -9.706 0.615 5.239 1.00 90.94 72 ILE A C 1
ATOM 559 O O . ILE A 1 72 ? -9.982 1.299 6.216 1.00 90.94 72 ILE A O 1
ATOM 563 N N . LEU A 1 73 ? -9.068 1.122 4.177 1.00 90.94 73 LEU A N 1
ATOM 564 C CA . LEU A 1 73 ? -8.587 2.510 4.120 1.00 90.94 73 LEU A CA 1
ATOM 565 C C . LEU A 1 73 ? -9.718 3.552 4.048 1.00 90.94 73 LEU A C 1
ATOM 567 O O . LEU A 1 73 ? -9.528 4.698 4.446 1.00 90.94 73 LEU A O 1
ATOM 571 N N . ARG A 1 74 ? -10.887 3.180 3.517 1.00 86.75 74 ARG A N 1
ATOM 572 C CA . ARG A 1 74 ? -12.062 4.062 3.440 1.00 86.75 74 ARG A CA 1
ATOM 573 C C . ARG A 1 74 ? -12.863 4.109 4.736 1.00 86.75 74 ARG A C 1
ATOM 575 O O . ARG A 1 74 ? -13.730 4.973 4.845 1.00 86.75 74 ARG A O 1
ATOM 582 N N . ASP A 1 75 ? -12.623 3.195 5.674 1.00 80.94 75 ASP A N 1
ATOM 583 C CA . ASP A 1 75 ? -13.435 3.096 6.880 1.00 80.94 75 ASP A CA 1
ATOM 584 C C . ASP A 1 75 ? -13.308 4.385 7.724 1.00 80.94 75 ASP A C 1
ATOM 586 O O . ASP A 1 75 ? -12.212 4.730 8.190 1.00 80.94 75 ASP A O 1
ATOM 590 N N . PRO A 1 76 ? -14.419 5.121 7.927 1.00 66.44 76 PRO A N 1
ATOM 591 C CA . PRO A 1 76 ? -14.425 6.368 8.678 1.00 66.44 76 PRO A 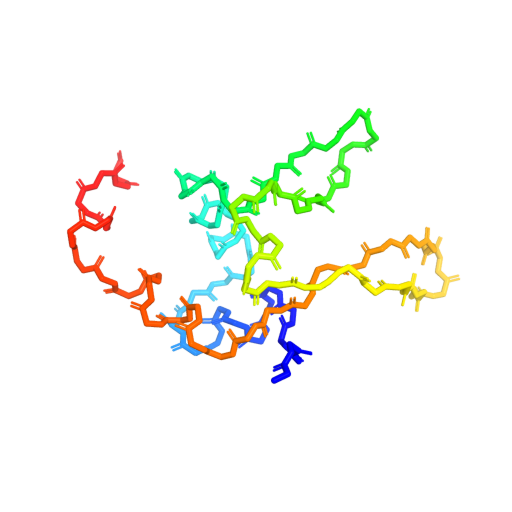CA 1
ATOM 592 C C . PRO A 1 76 ? -13.887 6.231 10.104 1.00 66.44 76 PRO A C 1
ATOM 594 O O . PRO A 1 76 ? -13.309 7.189 10.612 1.00 66.44 76 PRO A O 1
ATOM 597 N N . GLN A 1 77 ? -14.029 5.064 10.748 1.00 67.19 77 GLN A N 1
ATOM 598 C CA . GLN A 1 77 ? -13.511 4.861 12.106 1.00 67.19 77 GLN A CA 1
ATOM 599 C C . GLN A 1 77 ? -11.985 4.947 12.170 1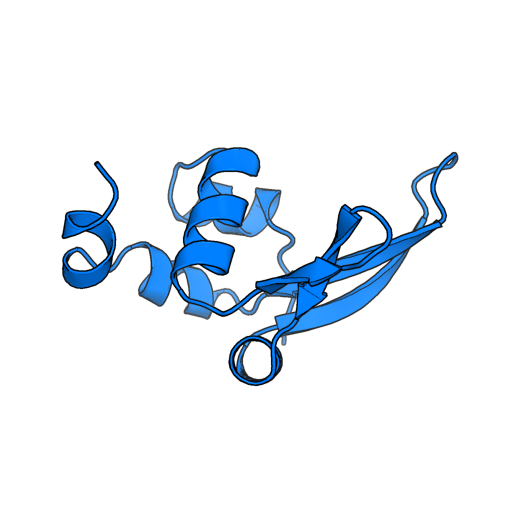.00 67.19 77 GLN A C 1
ATOM 601 O O . GLN A 1 77 ? -11.448 5.410 13.175 1.00 67.19 77 GLN A O 1
ATOM 606 N N . PHE A 1 78 ? -11.283 4.578 11.096 1.00 64.31 78 PHE A N 1
ATOM 607 C CA . PHE A 1 78 ? -9.832 4.738 11.023 1.00 64.31 78 PHE A CA 1
ATOM 608 C C . PHE A 1 78 ? -9.428 6.151 10.600 1.00 64.31 78 PHE A C 1
ATOM 610 O O . PHE A 1 78 ? -8.428 6.665 11.096 1.00 64.31 78 PHE A O 1
ATOM 617 N N . ASN A 1 79 ? -10.233 6.815 9.763 1.00 60.38 79 ASN A N 1
ATOM 618 C CA . ASN A 1 79 ? -9.961 8.170 9.271 1.00 60.38 79 ASN A CA 1
ATOM 619 C C . ASN A 1 79 ? -10.153 9.282 10.322 1.00 60.38 79 ASN A C 1
ATOM 621 O O . ASN A 1 79 ? -9.605 10.372 10.162 1.00 60.38 79 ASN A O 1
ATOM 625 N N . LEU A 1 80 ? -10.858 9.012 11.426 1.00 57.94 80 LEU A N 1
ATOM 626 C CA . LEU A 1 80 ? -11.056 9.964 12.531 1.00 57.94 80 LEU A CA 1
ATOM 627 C C . LEU A 1 80 ? -9.790 10.244 13.365 1.00 57.94 80 LEU A C 1
ATOM 629 O O . LEU A 1 80 ? -9.761 11.223 14.104 1.00 57.94 80 LEU A O 1
ATOM 633 N N . TYR A 1 81 ? -8.733 9.442 13.221 1.00 51.94 81 TYR A N 1
ATOM 634 C CA . TYR A 1 81 ? -7.456 9.616 13.934 1.00 51.94 81 TYR A CA 1
ATOM 635 C C . TYR A 1 81 ? -6.346 10.201 13.046 1.00 51.94 81 TYR A C 1
ATOM 637 O O . TYR A 1 81 ? -5.161 10.066 13.352 1.00 51.94 81 TYR A O 1
ATOM 645 N N . ILE A 1 82 ? -6.717 10.785 11.899 1.00 53.53 82 ILE A N 1
ATOM 646 C CA . ILE A 1 82 ? -5.776 11.100 10.811 1.00 53.53 82 ILE A CA 1
ATOM 647 C C . ILE A 1 82 ? -5.488 12.604 10.673 1.00 53.53 82 ILE A C 1
ATOM 649 O O . ILE A 1 82 ? -4.601 12.955 9.891 1.00 53.53 82 ILE A O 1
ATOM 653 N N . GLN A 1 83 ? -6.143 13.456 11.473 1.00 53.53 83 GLN A N 1
ATOM 654 C CA . GLN A 1 83 ? -5.881 14.901 11.556 1.00 53.53 83 GLN A CA 1
ATOM 655 C C . GLN A 1 83 ? -4.588 15.228 12.309 1.00 53.53 83 GLN A C 1
ATOM 657 O O . GLN A 1 83 ? -4.330 14.592 13.354 1.00 53.53 83 GLN A O 1
#

Foldseek 3Di:
DFDDFLCRLCVLQVHHSVVSVVLCVLVQQWDQDPVRDIDGDPNVVVFWDWDFDDDPPDTDTTITGDNCVSVVSNDVVSVVVVD